Protein AF-A0AAD7G685-F1 (afdb_monomer)

Structure (mmCIF, N/CA/C/O backbone):
data_AF-A0AAD7G685-F1
#
_entry.id   AF-A0AAD7G685-F1
#
loop_
_atom_site.group_PDB
_atom_site.id
_atom_site.type_symbol
_atom_site.label_atom_id
_atom_site.label_alt_id
_atom_site.label_comp_id
_atom_site.label_asym_id
_atom_site.label_entity_id
_atom_site.label_seq_id
_atom_site.pdbx_PDB_ins_code
_atom_site.Cartn_x
_atom_site.Cartn_y
_atom_site.Cartn_z
_atom_site.occupancy
_atom_site.B_iso_or_equiv
_atom_site.auth_seq_id
_atom_site.auth_comp_id
_atom_site.auth_asym_id
_atom_site.auth_atom_id
_atom_site.pdbx_PDB_model_num
ATOM 1 N N . LEU A 1 1 ? 23.125 8.238 -19.558 1.00 51.34 1 LEU A N 1
ATOM 2 C CA . LEU A 1 1 ? 21.653 8.159 -19.646 1.00 51.34 1 LEU A CA 1
ATOM 3 C C . LEU A 1 1 ? 21.211 6.717 -19.906 1.00 51.34 1 LEU A C 1
ATOM 5 O O . LEU A 1 1 ? 20.549 6.184 -19.042 1.00 51.34 1 LEU A O 1
ATOM 9 N N . ARG A 1 2 ? 21.738 6.013 -20.918 1.00 55.72 2 ARG A N 1
ATOM 10 C CA . ARG A 1 2 ? 21.427 4.581 -21.166 1.00 55.72 2 ARG A CA 1
ATOM 11 C C . ARG A 1 2 ? 21.822 3.559 -20.095 1.00 55.72 2 ARG A C 1
ATOM 13 O O . ARG A 1 2 ? 21.223 2.507 -20.015 1.00 55.72 2 ARG A O 1
ATOM 20 N N . LYS A 1 3 ? 22.819 3.856 -19.248 1.00 49.38 3 LYS A N 1
ATOM 21 C CA . LYS A 1 3 ? 23.170 2.997 -18.089 1.00 49.38 3 LYS A CA 1
ATOM 22 C C . LYS A 1 3 ? 22.083 2.948 -17.017 1.00 49.38 3 LYS A C 1
ATOM 24 O O . LYS A 1 3 ? 22.293 2.370 -15.961 1.00 49.38 3 LYS A O 1
ATOM 29 N N . TYR A 1 4 ? 21.041 3.724 -17.242 1.00 56.59 4 TYR A N 1
ATOM 30 C CA . TYR A 1 4 ? 19.951 3.855 -16.345 1.00 56.59 4 TYR A CA 1
ATOM 31 C C . TYR A 1 4 ? 18.758 3.138 -16.990 1.00 56.59 4 TYR A C 1
ATOM 33 O O . TYR A 1 4 ? 18.385 2.124 -16.444 1.00 56.59 4 TYR A O 1
ATOM 41 N N . GLU A 1 5 ? 18.185 3.597 -18.097 1.00 63.47 5 GLU A N 1
ATOM 42 C CA . GLU A 1 5 ? 17.015 2.983 -18.774 1.00 63.47 5 GLU A CA 1
ATOM 43 C C . GLU A 1 5 ? 16.664 1.521 -18.402 1.00 63.47 5 GLU A C 1
ATOM 45 O O . GLU A 1 5 ? 17.493 0.627 -18.575 1.00 63.47 5 GLU A O 1
ATOM 50 N N . LEU A 1 6 ? 15.426 1.311 -17.924 1.00 69.94 6 LEU A N 1
ATOM 51 C CA . LEU A 1 6 ? 14.875 -0.032 -17.718 1.00 69.94 6 LEU A CA 1
ATOM 52 C C . LEU A 1 6 ? 15.028 -0.843 -19.007 1.00 69.94 6 LEU A C 1
ATOM 54 O O . LEU A 1 6 ? 14.824 -0.305 -20.106 1.00 69.94 6 LEU A O 1
ATOM 58 N N . ASP A 1 7 ? 15.368 -2.118 -18.875 1.00 74.19 7 ASP A N 1
ATOM 59 C CA . ASP A 1 7 ? 15.394 -3.018 -20.020 1.00 74.19 7 ASP A CA 1
ATOM 60 C C . ASP A 1 7 ? 13.973 -3.431 -20.453 1.00 74.19 7 ASP A C 1
ATOM 62 O O . ASP A 1 7 ? 12.968 -3.076 -19.833 1.00 74.19 7 ASP A O 1
ATOM 66 N N . GLU A 1 8 ? 13.864 -4.130 -21.584 1.00 79.38 8 GLU A N 1
ATOM 67 C CA . GLU A 1 8 ? 12.561 -4.528 -22.134 1.00 79.38 8 GLU A CA 1
ATOM 68 C C . GLU A 1 8 ? 11.778 -5.480 -21.219 1.00 79.38 8 GLU A C 1
ATOM 70 O O . GLU A 1 8 ? 10.545 -5.452 -21.226 1.00 79.38 8 GLU A O 1
ATOM 75 N N . GLU A 1 9 ? 12.467 -6.302 -20.424 1.00 78.75 9 GLU A N 1
ATOM 76 C CA . GLU A 1 9 ? 11.843 -7.234 -19.485 1.00 78.75 9 GLU A CA 1
ATOM 77 C C . GLU A 1 9 ? 11.278 -6.473 -18.282 1.00 78.75 9 GLU A C 1
ATOM 79 O O . GLU A 1 9 ? 10.106 -6.635 -17.935 1.00 78.75 9 GLU A O 1
ATOM 84 N N . GLU A 1 10 ? 12.060 -5.554 -17.716 1.00 74.38 10 GLU A N 1
ATOM 85 C CA . GLU A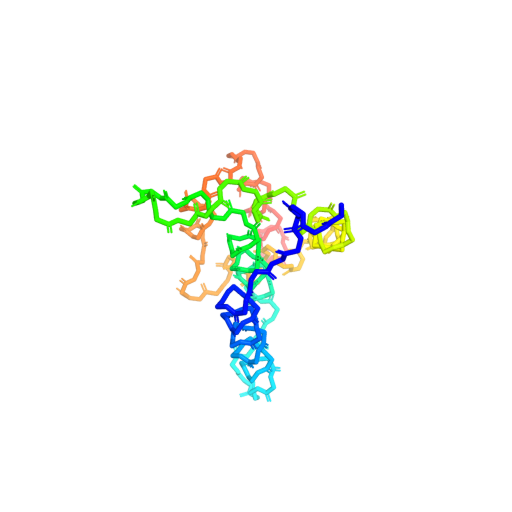 1 10 ? 11.640 -4.660 -16.636 1.00 74.38 10 GLU A CA 1
ATOM 86 C C . GLU A 1 10 ? 10.471 -3.761 -17.068 1.00 74.38 10 GLU A C 1
ATOM 88 O O . GLU A 1 10 ? 9.492 -3.588 -16.335 1.00 74.38 10 GLU A O 1
ATOM 93 N N . TRP A 1 11 ? 10.519 -3.234 -18.295 1.00 79.25 11 TRP A N 1
ATOM 94 C CA . TRP A 1 11 ? 9.419 -2.476 -18.884 1.00 79.25 11 TRP A CA 1
ATOM 95 C C . TRP A 1 11 ? 8.162 -3.320 -19.096 1.00 79.25 11 TRP A C 1
ATOM 97 O O . TRP A 1 11 ? 7.052 -2.828 -18.871 1.00 79.25 11 TRP A O 1
ATOM 107 N N . ALA A 1 12 ? 8.300 -4.562 -19.564 1.00 81.62 12 ALA A N 1
ATOM 108 C CA . ALA A 1 12 ? 7.170 -5.468 -19.744 1.00 81.62 12 ALA A CA 1
ATOM 109 C C . ALA A 1 12 ? 6.507 -5.780 -18.401 1.00 81.62 12 ALA A C 1
ATOM 111 O O . ALA A 1 12 ? 5.294 -5.610 -18.272 1.00 81.62 12 ALA A O 1
ATOM 112 N N . ALA A 1 13 ? 7.308 -6.104 -17.389 1.00 80.44 13 ALA A N 1
ATOM 113 C CA . ALA A 1 13 ? 6.821 -6.368 -16.049 1.00 80.44 13 ALA A CA 1
ATOM 114 C C . ALA A 1 13 ? 6.088 -5.140 -15.469 1.00 80.44 13 ALA A C 1
ATOM 116 O O . ALA A 1 13 ? 5.021 -5.285 -14.871 1.00 80.44 13 ALA A O 1
ATOM 117 N N . LEU A 1 14 ? 6.611 -3.920 -15.669 1.00 80.50 14 LEU A N 1
ATOM 118 C CA . LEU A 1 14 ? 5.976 -2.701 -15.151 1.00 80.50 14 LEU A CA 1
ATOM 119 C C . LEU A 1 14 ? 4.635 -2.438 -15.835 1.00 80.50 14 LEU A C 1
ATOM 121 O O . LEU A 1 14 ? 3.657 -2.078 -15.178 1.00 80.50 14 LEU A O 1
ATOM 125 N N . ARG A 1 15 ? 4.567 -2.642 -17.154 1.00 84.06 15 ARG A N 1
ATOM 126 C CA . ARG A 1 15 ? 3.312 -2.541 -17.909 1.00 84.06 15 ARG A CA 1
ATOM 127 C C . ARG A 1 15 ? 2.285 -3.559 -17.428 1.00 84.06 15 ARG A C 1
ATOM 129 O O . ARG A 1 15 ? 1.117 -3.200 -17.290 1.00 84.06 15 ARG A O 1
ATOM 136 N N . ASP A 1 16 ? 2.711 -4.789 -17.165 1.00 86.62 16 ASP A N 1
ATOM 137 C CA . ASP A 1 16 ? 1.837 -5.842 -16.659 1.00 86.62 16 ASP A CA 1
ATOM 138 C C . ASP A 1 16 ? 1.288 -5.489 -15.273 1.00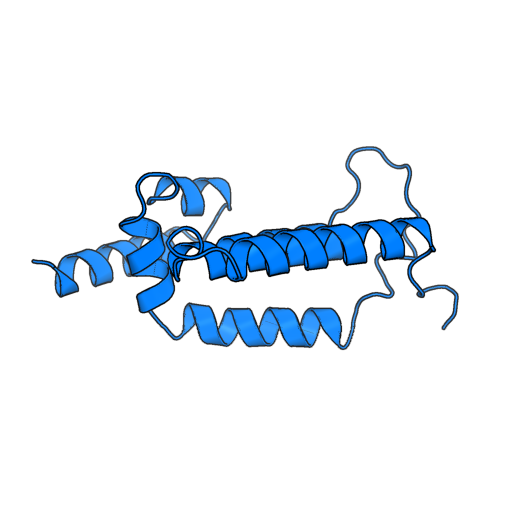 86.62 16 ASP A C 1
ATOM 140 O O . ASP A 1 16 ? 0.072 -5.498 -15.089 1.00 86.62 16 ASP A O 1
ATOM 144 N N . LEU A 1 17 ? 2.143 -5.048 -14.341 1.00 86.44 17 LEU A N 1
ATOM 145 C CA . LEU A 1 17 ? 1.706 -4.593 -13.019 1.00 86.44 17 LEU A CA 1
ATOM 146 C C . LEU A 1 17 ? 0.694 -3.445 -13.116 1.00 86.44 17 LEU A C 1
ATOM 148 O O . LEU A 1 17 ? -0.354 -3.480 -12.470 1.00 86.44 17 LEU A O 1
ATOM 152 N N . LEU A 1 18 ? 0.996 -2.416 -13.912 1.00 88.06 18 LEU A N 1
ATOM 153 C CA . LEU A 1 18 ? 0.114 -1.257 -14.055 1.00 88.06 18 LEU A CA 1
ATOM 154 C C . LEU A 1 18 ? -1.223 -1.638 -14.689 1.00 88.06 18 LEU A C 1
ATOM 156 O O . LEU A 1 18 ? -2.261 -1.130 -14.260 1.00 88.06 18 LEU A O 1
ATOM 160 N N . ARG A 1 19 ? -1.224 -2.542 -15.673 1.00 92.06 19 ARG A N 1
ATOM 161 C CA . ARG A 1 19 ? -2.452 -3.078 -16.265 1.00 92.06 19 ARG A CA 1
ATOM 162 C C . ARG A 1 19 ? -3.277 -3.814 -15.215 1.00 92.06 19 ARG A C 1
ATOM 164 O O . ARG A 1 19 ? -4.462 -3.524 -15.089 1.00 92.06 19 ARG A O 1
ATOM 171 N N . ASP A 1 20 ? -2.666 -4.708 -14.448 1.00 90.44 20 ASP A N 1
ATOM 172 C CA . ASP A 1 20 ? -3.364 -5.522 -13.451 1.00 90.44 20 ASP A CA 1
ATOM 173 C C . ASP A 1 20 ? -3.952 -4.657 -12.327 1.00 90.44 20 ASP A C 1
ATOM 175 O O . ASP A 1 20 ? -5.102 -4.844 -11.922 1.00 90.44 20 ASP A O 1
ATOM 179 N N . LEU A 1 21 ? -3.204 -3.650 -11.863 1.00 90.69 21 LEU A N 1
ATOM 180 C CA . LEU A 1 21 ? -3.715 -2.661 -10.915 1.00 90.69 21 LEU A CA 1
ATOM 181 C C . LEU A 1 21 ? -4.858 -1.842 -11.525 1.00 90.69 21 LEU A C 1
ATOM 183 O O . LEU A 1 21 ? -5.887 -1.674 -10.878 1.00 90.69 21 LEU A O 1
ATOM 187 N N . THR A 1 22 ? -4.721 -1.377 -12.767 1.00 91.56 22 THR A N 1
ATOM 188 C CA . THR A 1 22 ? -5.775 -0.610 -13.454 1.00 91.56 22 THR A CA 1
ATOM 189 C C . THR A 1 22 ? -7.058 -1.422 -13.597 1.00 91.56 22 THR A C 1
ATOM 191 O O . THR A 1 22 ? -8.137 -0.906 -13.309 1.00 91.56 22 THR A O 1
ATOM 194 N N . LEU A 1 23 ? -6.953 -2.694 -13.989 1.00 92.19 23 LEU A N 1
ATOM 195 C CA . LEU A 1 23 ? -8.095 -3.601 -14.081 1.00 92.19 23 LEU A CA 1
ATOM 196 C C . LEU A 1 23 ? -8.759 -3.771 -12.718 1.00 92.19 23 LEU A C 1
ATOM 198 O O . LEU A 1 23 ? -9.957 -3.533 -12.605 1.00 92.19 23 LEU A O 1
ATOM 202 N N . LYS A 1 24 ? -7.974 -4.042 -11.669 1.00 88.94 24 LYS A N 1
ATOM 203 C CA . LYS A 1 24 ? -8.493 -4.137 -10.302 1.00 88.94 24 LYS A CA 1
ATOM 204 C C . LYS A 1 24 ? -9.247 -2.873 -9.882 1.00 88.94 24 LYS A C 1
ATOM 206 O O . LYS A 1 24 ? -10.330 -2.978 -9.323 1.00 88.94 24 LYS A O 1
ATOM 211 N N . PHE A 1 25 ? -8.700 -1.684 -10.150 1.00 89.31 25 PHE A N 1
ATOM 212 C CA . PHE A 1 25 ? -9.358 -0.407 -9.830 1.00 89.31 25 PHE A CA 1
ATOM 213 C C . PHE A 1 25 ? -10.557 -0.069 -10.719 1.00 89.31 25 PHE A C 1
ATOM 215 O O . PHE A 1 25 ? -11.341 0.808 -10.365 1.00 89.31 25 PHE A O 1
ATOM 222 N N . SER A 1 26 ? -10.721 -0.776 -11.835 1.00 89.44 26 SER A N 1
ATOM 223 C CA . SER A 1 26 ? -11.879 -0.655 -12.723 1.00 89.44 26 SER A CA 1
ATOM 224 C C . SER A 1 26 ? -13.005 -1.632 -12.364 1.00 89.44 26 SER A C 1
ATOM 226 O O . SER A 1 26 ? -14.111 -1.500 -12.883 1.00 89.44 26 SER A O 1
ATOM 228 N N . GLU A 1 27 ? -12.748 -2.608 -11.490 1.00 87.50 27 GLU A N 1
ATOM 229 C CA . GLU A 1 27 ? -13.744 -3.577 -11.037 1.00 87.50 27 GLU A CA 1
ATOM 230 C C . GLU A 1 27 ? -14.659 -2.982 -9.959 1.00 87.50 27 GLU A C 1
ATOM 232 O O . GLU A 1 27 ? -14.232 -2.610 -8.857 1.00 87.50 27 GLU A O 1
ATOM 237 N N . GLU A 1 28 ? -15.956 -2.938 -10.263 1.00 77.69 28 GLU A N 1
ATOM 238 C CA . GLU A 1 28 ? -16.980 -2.461 -9.339 1.00 77.69 28 GLU A CA 1
ATOM 239 C C . GLU A 1 28 ? -17.063 -3.350 -8.085 1.00 77.69 28 GLU A C 1
ATOM 241 O O . GLU A 1 28 ? -17.076 -4.579 -8.158 1.00 77.69 28 GLU A O 1
ATOM 246 N N . GLY A 1 29 ? -17.100 -2.724 -6.905 1.00 74.81 29 GLY A N 1
ATOM 247 C CA . GLY A 1 29 ? -17.235 -3.415 -5.616 1.00 74.81 29 GLY A CA 1
ATOM 248 C C . GLY A 1 29 ? -15.966 -4.100 -5.089 1.00 74.81 29 GLY A C 1
ATOM 249 O O . GLY A 1 29 ? -15.958 -4.535 -3.938 1.00 74.81 29 GLY A O 1
ATOM 250 N N . ILE A 1 30 ? -14.887 -4.162 -5.878 1.00 72.69 30 ILE A N 1
ATOM 251 C CA . ILE A 1 30 ? -13.621 -4.804 -5.489 1.00 72.69 30 ILE A CA 1
ATOM 252 C C . ILE A 1 30 ? -12.599 -3.758 -5.043 1.00 72.69 30 ILE A C 1
ATOM 254 O O . ILE A 1 30 ? -12.021 -3.861 -3.956 1.00 72.69 30 ILE A O 1
ATOM 258 N N . ALA A 1 31 ? -12.395 -2.710 -5.838 1.00 78.62 31 ALA A N 1
ATOM 259 C CA . ALA A 1 31 ? -11.445 -1.659 -5.509 1.00 78.62 31 ALA A CA 1
ATOM 260 C C . ALA A 1 31 ? -12.034 -0.595 -4.583 1.00 78.62 31 ALA A C 1
ATOM 262 O O . ALA A 1 31 ? -12.556 0.437 -4.994 1.00 78.62 31 ALA A O 1
ATOM 263 N N . THR A 1 32 ? -11.897 -0.844 -3.287 1.00 85.19 32 THR A N 1
ATOM 264 C CA . THR A 1 32 ? -12.147 0.163 -2.250 1.00 85.19 32 THR A CA 1
ATOM 265 C C . THR A 1 32 ? -10.904 1.011 -1.967 1.00 85.19 32 THR A C 1
ATOM 267 O O . THR A 1 32 ? -9.778 0.618 -2.277 1.00 85.19 32 THR A O 1
ATOM 270 N N . ILE A 1 33 ? -11.096 2.149 -1.291 1.00 88.75 33 ILE A N 1
ATOM 271 C CA . ILE A 1 33 ? -10.015 3.035 -0.820 1.00 88.75 33 ILE A CA 1
ATOM 272 C C . ILE A 1 33 ? -8.941 2.295 0.011 1.00 88.75 33 ILE A C 1
ATOM 274 O O . ILE A 1 33 ? -7.773 2.673 -0.014 1.00 88.75 33 ILE A O 1
ATOM 278 N N . ALA A 1 34 ? -9.296 1.175 0.656 1.00 90.38 34 ALA A N 1
ATOM 279 C CA . ALA A 1 34 ? -8.365 0.319 1.395 1.00 90.38 34 ALA A CA 1
ATOM 280 C C .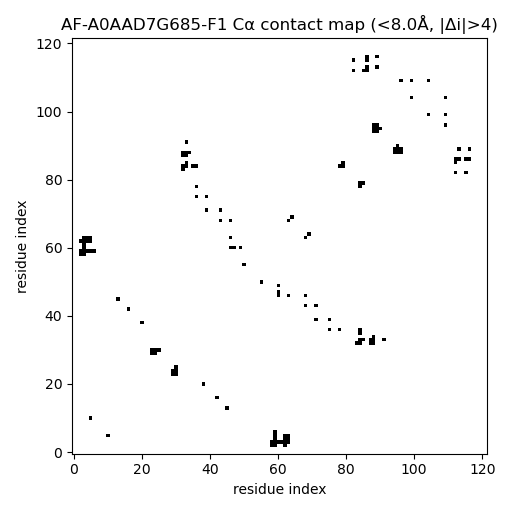 ALA A 1 34 ? -7.277 -0.329 0.514 1.00 90.38 34 ALA A C 1
ATOM 282 O O . ALA A 1 34 ? -6.267 -0.798 1.030 1.00 90.38 34 ALA A O 1
ATOM 283 N N . HIS A 1 35 ? -7.472 -0.382 -0.805 1.00 91.31 35 HIS A N 1
ATOM 284 C CA . HIS A 1 35 ? -6.535 -1.001 -1.741 1.00 91.31 35 HIS A CA 1
ATOM 285 C C . HIS A 1 35 ? -5.498 -0.038 -2.315 1.00 91.31 35 HIS A C 1
ATOM 287 O O . HIS A 1 35 ? -4.559 -0.504 -2.956 1.00 91.31 35 HIS A O 1
ATOM 293 N N . VAL A 1 36 ? -5.648 1.271 -2.096 1.00 90.62 36 VAL A N 1
ATOM 294 C CA . VAL A 1 36 ? -4.769 2.290 -2.689 1.00 90.62 36 VAL A CA 1
ATOM 295 C C . VAL A 1 36 ? -3.345 2.173 -2.153 1.00 90.62 36 VAL A C 1
ATOM 297 O O . VAL A 1 36 ? -2.426 2.002 -2.947 1.00 90.62 36 VAL A O 1
ATOM 300 N N . VAL A 1 37 ? -3.160 2.160 -0.829 1.00 90.69 37 VAL A N 1
ATOM 301 C CA . VAL A 1 37 ? -1.826 2.017 -0.217 1.00 90.69 37 VAL A CA 1
ATOM 302 C C . VAL A 1 37 ? -1.183 0.669 -0.581 1.00 90.69 37 VAL A C 1
ATOM 304 O O . VAL A 1 37 ? -0.069 0.688 -1.091 1.00 90.69 37 VAL A O 1
ATOM 307 N N . PRO A 1 38 ? -1.875 -0.490 -0.500 1.00 91.38 38 PRO A N 1
ATOM 308 C CA . PRO A 1 38 ? -1.298 -1.745 -0.986 1.00 91.38 38 PRO A CA 1
ATOM 309 C C . PRO A 1 38 ? -0.934 -1.774 -2.474 1.00 91.38 38 PRO A C 1
ATOM 311 O O . PRO A 1 38 ? -0.034 -2.507 -2.875 1.00 91.38 38 PRO A O 1
ATOM 314 N N . ALA A 1 39 ? -1.647 -1.032 -3.322 1.00 91.00 39 ALA A N 1
ATOM 315 C CA . ALA A 1 39 ? -1.289 -0.907 -4.730 1.00 91.00 39 ALA A CA 1
ATOM 316 C C . ALA A 1 39 ? -0.038 -0.042 -4.915 1.00 91.00 39 ALA A C 1
ATOM 318 O O . ALA A 1 39 ? 0.825 -0.396 -5.714 1.00 91.00 39 ALA A O 1
ATOM 319 N N . MET A 1 40 ? 0.077 1.049 -4.155 1.00 89.94 40 MET A N 1
ATOM 320 C CA . MET A 1 40 ? 1.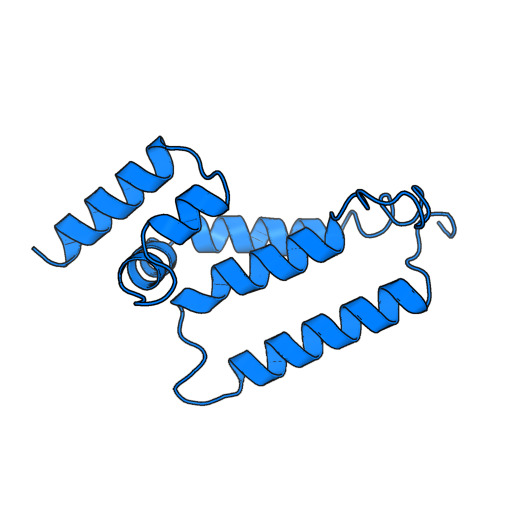279 1.878 -4.123 1.00 89.94 40 MET A CA 1
ATOM 321 C C . MET A 1 40 ? 2.483 1.083 -3.618 1.00 89.94 40 MET A C 1
ATOM 323 O O . MET A 1 40 ? 3.506 1.108 -4.287 1.00 89.94 40 MET A O 1
ATOM 327 N N . ASP A 1 41 ? 2.335 0.286 -2.556 1.00 88.38 41 ASP A N 1
ATOM 328 C CA . ASP A 1 41 ? 3.413 -0.561 -2.024 1.00 88.38 41 ASP A CA 1
ATOM 329 C C . ASP A 1 41 ? 3.928 -1.551 -3.076 1.00 88.38 41 ASP A C 1
ATOM 331 O O . ASP A 1 41 ? 5.131 -1.732 -3.205 1.00 88.38 41 ASP A O 1
ATOM 335 N N . LYS A 1 42 ? 3.046 -2.130 -3.902 1.00 87.19 42 LYS A N 1
ATOM 336 C CA . LYS A 1 42 ? 3.455 -3.006 -5.016 1.00 87.19 42 LYS A CA 1
ATOM 337 C C . LYS A 1 42 ? 4.209 -2.270 -6.119 1.00 87.19 42 LYS A C 1
ATOM 339 O O . LYS A 1 42 ? 5.140 -2.824 -6.696 1.00 87.19 42 LYS A O 1
ATOM 344 N N . ILE A 1 43 ? 3.781 -1.051 -6.453 1.00 85.12 43 ILE A N 1
ATOM 345 C CA . ILE A 1 43 ? 4.492 -0.221 -7.433 1.00 85.12 43 ILE A CA 1
ATOM 346 C C . ILE A 1 43 ? 5.855 0.171 -6.855 1.00 85.12 43 ILE A C 1
ATOM 348 O O . ILE A 1 43 ? 6.850 0.097 -7.566 1.00 85.12 43 ILE A O 1
ATOM 352 N N . ASP A 1 44 ? 5.920 0.545 -5.577 1.00 81.81 44 ASP A N 1
ATOM 353 C CA . ASP A 1 44 ? 7.168 0.922 -4.918 1.00 81.81 44 ASP A CA 1
ATOM 354 C C . ASP A 1 44 ? 8.133 -0.257 -4.807 1.00 81.81 44 ASP A C 1
ATOM 356 O O . ASP A 1 44 ? 9.298 -0.123 -5.173 1.00 81.81 44 ASP A O 1
ATOM 360 N N . GLU A 1 45 ? 7.630 -1.427 -4.402 1.00 79.31 45 GLU A N 1
ATOM 361 C CA . GLU A 1 45 ? 8.369 -2.685 -4.388 1.00 79.31 45 GLU A CA 1
ATOM 362 C C . GLU A 1 45 ? 8.923 -2.960 -5.780 1.00 79.31 45 GLU A C 1
ATOM 364 O O . GLU A 1 45 ? 10.126 -3.122 -5.923 1.00 79.31 45 GLU A O 1
ATOM 369 N N . MET A 1 46 ? 8.115 -2.912 -6.836 1.00 76.81 46 MET A N 1
ATOM 370 C CA . MET A 1 46 ? 8.614 -3.140 -8.191 1.00 76.81 46 MET A CA 1
ATOM 371 C C . MET A 1 46 ? 9.707 -2.147 -8.615 1.00 76.81 46 MET A C 1
ATOM 373 O O . MET A 1 46 ? 10.673 -2.528 -9.273 1.00 76.81 46 MET A O 1
ATOM 377 N N . LEU A 1 47 ? 9.569 -0.878 -8.227 1.00 72.44 47 LEU A N 1
ATOM 378 C CA . LEU A 1 47 ? 10.558 0.160 -8.513 1.00 72.44 47 LEU A CA 1
ATOM 379 C C . LEU A 1 47 ? 11.827 0.035 -7.648 1.00 72.44 47 LEU A C 1
ATOM 381 O O . LEU A 1 47 ? 12.845 0.638 -7.996 1.00 72.44 47 LEU A O 1
ATOM 385 N N . TYR A 1 48 ? 11.777 -0.705 -6.534 1.00 68.44 48 TYR A N 1
ATOM 386 C CA . TYR A 1 48 ? 12.835 -0.772 -5.521 1.00 68.44 48 TYR A CA 1
ATOM 387 C C . TYR A 1 48 ? 13.344 -2.189 -5.207 1.00 68.44 48 TYR A C 1
ATOM 389 O O . TYR A 1 48 ? 14.272 -2.317 -4.414 1.00 68.44 48 TYR A O 1
ATOM 397 N N . THR A 1 49 ? 12.790 -3.254 -5.801 1.00 57.69 49 THR A N 1
ATOM 398 C CA . THR A 1 49 ? 13.119 -4.644 -5.440 1.00 57.69 49 THR A CA 1
ATOM 399 C C . THR A 1 49 ? 14.582 -4.920 -5.753 1.00 57.69 49 THR A C 1
ATOM 401 O O . THR A 1 49 ? 14.922 -5.306 -6.867 1.00 57.69 49 THR A O 1
ATOM 404 N N . GLU A 1 50 ? 15.457 -4.774 -4.755 1.00 48.75 50 GLU A N 1
ATOM 405 C CA . GLU A 1 50 ? 16.742 -5.456 -4.716 1.00 48.75 50 GLU A CA 1
ATOM 406 C C . GLU A 1 50 ? 16.463 -6.947 -4.832 1.00 48.75 50 GLU A C 1
ATOM 408 O O . GLU A 1 50 ? 15.836 -7.573 -3.972 1.00 48.75 50 GLU A O 1
ATOM 413 N N . ASN A 1 51 ? 16.891 -7.522 -5.945 1.00 46.75 51 ASN A N 1
ATOM 414 C CA . ASN A 1 51 ? 16.665 -8.923 -6.189 1.00 46.75 51 ASN A CA 1
ATOM 415 C C . ASN A 1 51 ? 17.495 -9.719 -5.168 1.00 46.75 51 ASN A C 1
ATOM 417 O O . ASN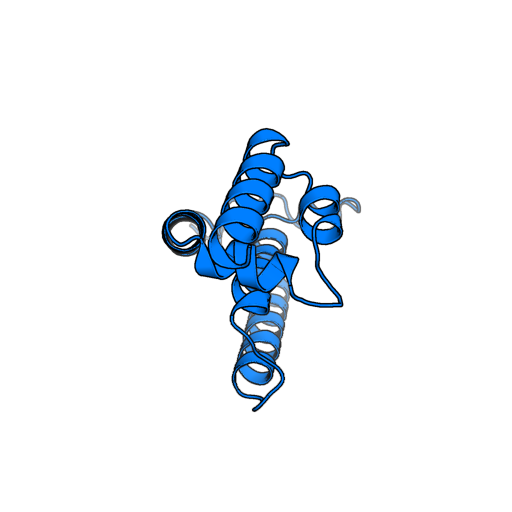 A 1 51 ? 18.718 -9.814 -5.296 1.00 46.75 51 ASN A O 1
ATOM 421 N N . LYS A 1 52 ? 16.834 -10.340 -4.179 1.00 44.31 52 LYS A N 1
ATOM 422 C CA . LYS A 1 52 ? 17.450 -11.291 -3.228 1.00 44.31 52 LYS A CA 1
ATOM 423 C C . LYS A 1 52 ? 18.165 -12.465 -3.929 1.00 44.31 52 LYS A C 1
ATOM 425 O O . LYS A 1 52 ? 18.879 -13.209 -3.266 1.00 44.31 52 LYS A O 1
ATOM 430 N N . ASN A 1 53 ? 18.016 -12.598 -5.254 1.00 41.97 53 ASN A N 1
ATOM 431 C CA . ASN A 1 53 ? 18.565 -13.675 -6.078 1.00 41.97 53 ASN A CA 1
ATOM 432 C C . ASN A 1 53 ? 19.556 -13.226 -7.180 1.00 41.97 53 ASN A C 1
ATOM 434 O O . ASN A 1 53 ? 19.923 -14.036 -8.026 1.00 41.97 53 ASN A O 1
ATOM 438 N N . GLY A 1 54 ? 20.035 -11.975 -7.176 1.00 44.75 54 GLY A N 1
ATOM 439 C CA . GLY A 1 54 ? 21.275 -11.594 -7.877 1.00 44.75 54 GLY A CA 1
ATOM 440 C C . GLY A 1 54 ? 21.293 -11.636 -9.416 1.00 44.75 54 GLY A C 1
ATOM 441 O O . GLY A 1 54 ? 22.383 -11.621 -9.984 1.00 44.75 54 GLY A O 1
ATOM 442 N N . SER A 1 55 ? 20.147 -11.680 -10.105 1.00 45.88 55 SER A N 1
ATOM 443 C CA . SER A 1 55 ? 20.111 -11.845 -11.573 1.00 45.88 55 SER A CA 1
ATOM 444 C C . SER A 1 55 ? 19.675 -10.620 -12.386 1.00 45.88 55 SER A C 1
ATOM 446 O O . SER A 1 55 ? 19.552 -10.746 -13.599 1.00 45.88 55 SER A O 1
ATOM 448 N N . LEU A 1 56 ? 19.457 -9.449 -11.776 1.00 48.59 56 LEU A N 1
ATOM 449 C CA . LEU A 1 56 ? 19.151 -8.213 -12.515 1.00 48.59 56 LEU A CA 1
ATOM 450 C C . LEU A 1 56 ? 20.181 -7.116 -12.237 1.00 48.59 56 LEU A C 1
ATOM 452 O O . LEU A 1 56 ? 20.797 -7.058 -11.172 1.00 48.59 56 LEU A O 1
ATOM 456 N N . ASN A 1 57 ? 20.427 -6.298 -13.259 1.00 46.31 57 ASN A N 1
ATOM 457 C CA . ASN A 1 57 ? 21.545 -5.370 -13.346 1.00 46.31 57 ASN A CA 1
ATOM 458 C C . ASN A 1 57 ? 21.408 -4.234 -12.304 1.00 46.31 57 ASN A C 1
ATOM 460 O O . ASN A 1 57 ? 20.486 -3.428 -12.420 1.00 46.31 57 ASN A O 1
ATOM 464 N N . PRO A 1 58 ? 22.370 -4.056 -11.371 1.00 48.66 58 PRO A N 1
ATOM 465 C CA . PRO A 1 58 ? 22.437 -2.946 -10.397 1.00 48.66 58 PRO A CA 1
ATOM 466 C C . PRO A 1 58 ? 22.317 -1.527 -10.996 1.00 48.66 58 PRO A C 1
ATOM 468 O O . PRO A 1 58 ? 22.285 -0.522 -10.283 1.00 48.66 58 PRO A O 1
ATOM 471 N N . ALA A 1 59 ? 22.354 -1.406 -12.323 1.00 42.69 59 ALA A N 1
ATOM 472 C CA . ALA A 1 59 ? 22.235 -0.167 -13.070 1.00 42.69 59 ALA A CA 1
ATOM 473 C C . ALA A 1 59 ? 20.774 0.244 -13.371 1.00 42.69 59 ALA A C 1
ATOM 475 O O . ALA A 1 59 ? 20.493 1.443 -13.303 1.00 42.69 59 ALA A O 1
ATOM 476 N N . ALA A 1 60 ? 19.848 -0.704 -13.563 1.00 46.53 60 ALA A N 1
ATOM 477 C CA . ALA A 1 60 ? 18.410 -0.431 -13.705 1.00 46.53 60 ALA A CA 1
ATOM 478 C C . ALA A 1 60 ? 17.799 0.149 -12.414 1.00 46.53 60 ALA A C 1
ATOM 480 O O . ALA A 1 60 ? 17.012 1.099 -12.435 1.00 46.53 60 ALA A O 1
ATOM 481 N N . HIS A 1 61 ? 18.335 -0.282 -11.267 1.00 49.03 61 HIS A N 1
ATOM 482 C CA . HIS A 1 61 ? 18.098 0.295 -9.937 1.00 49.03 61 HIS A CA 1
ATOM 483 C C . HIS A 1 61 ? 18.434 1.789 -9.812 1.00 49.03 61 HIS A C 1
ATOM 485 O O . HIS A 1 61 ? 18.033 2.445 -8.854 1.00 49.03 61 HIS A O 1
ATOM 491 N N . ARG A 1 62 ? 19.199 2.363 -10.746 1.00 49.12 62 ARG A N 1
ATOM 492 C CA . ARG A 1 62 ? 19.619 3.772 -10.685 1.00 49.12 62 ARG A CA 1
ATOM 493 C C . ARG A 1 62 ? 18.940 4.650 -11.733 1.00 49.12 62 ARG A C 1
ATOM 495 O O . ARG A 1 62 ? 19.341 5.800 -11.900 1.00 49.12 62 ARG A O 1
ATOM 502 N N . ALA A 1 63 ? 17.903 4.139 -12.396 1.00 45.88 63 ALA A N 1
ATOM 503 C CA . ALA A 1 63 ? 17.300 4.760 -13.573 1.00 45.88 63 ALA A CA 1
ATOM 504 C C . ALA A 1 63 ? 15.826 5.094 -13.632 1.00 45.88 63 ALA A C 1
ATOM 506 O O . ALA A 1 63 ? 15.444 6.089 -14.245 1.00 45.88 63 ALA A O 1
ATOM 507 N N . ALA A 1 64 ? 15.026 4.301 -12.935 1.00 49.25 64 ALA A N 1
ATOM 508 C CA . ALA A 1 64 ? 13.718 4.733 -12.513 1.00 49.25 64 ALA A CA 1
ATOM 509 C C . ALA A 1 64 ? 13.725 6.037 -11.661 1.00 49.25 64 ALA A C 1
ATOM 511 O O . ALA A 1 64 ? 12.684 6.705 -11.630 1.00 49.25 64 ALA A O 1
ATOM 512 N N . PRO A 1 65 ? 14.813 6.484 -10.973 1.00 59.78 65 PRO A N 1
ATOM 513 C CA . PRO A 1 65 ? 14.771 7.642 -10.120 1.00 59.78 65 PRO A CA 1
ATOM 514 C C . PRO A 1 65 ? 15.017 8.880 -10.972 1.00 59.78 65 PRO A C 1
ATOM 516 O O . PRO A 1 65 ? 16.139 9.231 -11.320 1.00 59.78 65 PRO A O 1
ATOM 519 N N . LEU A 1 66 ? 13.930 9.576 -11.256 1.00 54.44 66 LEU A N 1
ATOM 520 C CA . LEU A 1 66 ? 13.691 10.839 -10.568 1.00 54.44 66 LEU A CA 1
ATOM 521 C C . LEU A 1 66 ? 12.194 11.126 -10.579 1.00 54.44 66 LEU A C 1
ATOM 523 O O . LEU A 1 66 ? 11.672 11.514 -9.547 1.00 54.44 66 LEU A O 1
ATOM 527 N N . ASP A 1 67 ? 11.487 10.858 -11.673 1.00 66.06 67 ASP A N 1
ATOM 528 C CA . ASP A 1 67 ? 10.094 11.299 -11.783 1.00 66.06 67 ASP A CA 1
ATOM 529 C C . ASP A 1 67 ? 9.099 10.265 -11.249 1.00 66.06 67 ASP A C 1
ATOM 531 O O . ASP A 1 67 ? 8.235 10.634 -10.461 1.00 66.06 67 ASP A O 1
ATOM 535 N N . GLY A 1 68 ? 9.274 8.968 -11.533 1.00 73.62 68 GLY A N 1
ATOM 536 C CA . GLY A 1 68 ? 8.398 7.913 -10.997 1.00 73.62 68 GLY A CA 1
ATOM 537 C C . GLY A 1 68 ? 8.406 7.850 -9.464 1.00 73.62 68 GLY A C 1
ATOM 538 O O . GLY A 1 68 ? 7.353 7.909 -8.832 1.00 73.62 68 GLY A O 1
ATOM 539 N N . LYS A 1 69 ? 9.598 7.844 -8.848 1.00 74.00 69 LYS A N 1
ATOM 540 C CA . LYS A 1 69 ? 9.732 7.852 -7.379 1.00 74.00 69 LYS A CA 1
ATOM 541 C C . LYS A 1 69 ? 9.253 9.166 -6.749 1.00 74.00 69 LYS A C 1
ATOM 543 O O . LYS A 1 69 ? 8.649 9.153 -5.683 1.00 74.00 69 LYS A O 1
ATOM 548 N N . LYS A 1 70 ? 9.466 10.318 -7.398 1.00 78.62 70 LYS A N 1
ATOM 549 C CA . LYS A 1 70 ? 8.874 11.585 -6.924 1.00 78.62 70 LYS A CA 1
ATOM 550 C C . LYS A 1 70 ? 7.353 11.529 -6.958 1.00 78.62 70 LYS A C 1
ATOM 552 O O . LYS A 1 70 ? 6.718 12.011 -6.027 1.00 78.62 70 LYS A O 1
ATOM 557 N N . ILE A 1 71 ? 6.780 10.954 -8.015 1.00 82.50 71 ILE A N 1
ATOM 558 C CA . ILE A 1 71 ? 5.334 10.799 -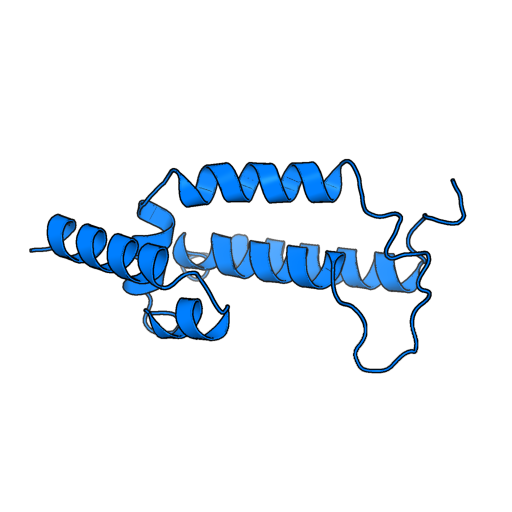8.155 1.00 82.50 71 ILE A CA 1
ATOM 559 C C . ILE A 1 71 ? 4.803 9.885 -7.050 1.00 82.50 71 ILE A C 1
ATOM 561 O O . ILE A 1 71 ? 3.891 10.297 -6.338 1.00 82.50 71 ILE A O 1
ATOM 565 N N . ILE A 1 72 ? 5.387 8.702 -6.842 1.00 84.50 72 ILE A N 1
ATOM 566 C CA . ILE A 1 72 ? 4.883 7.774 -5.821 1.00 84.50 72 ILE A CA 1
ATOM 567 C C . ILE A 1 72 ? 5.048 8.336 -4.405 1.00 84.50 72 ILE A C 1
ATOM 569 O O . ILE A 1 72 ? 4.090 8.325 -3.640 1.00 84.50 72 ILE A O 1
ATOM 573 N N . ASN A 1 73 ? 6.188 8.962 -4.089 1.00 84.00 73 ASN A N 1
ATOM 574 C CA . ASN A 1 73 ? 6.400 9.625 -2.799 1.00 84.00 73 ASN A CA 1
ATOM 575 C C . ASN A 1 73 ? 5.406 10.774 -2.577 1.00 84.00 73 ASN A C 1
ATOM 577 O O . ASN A 1 73 ? 4.928 10.969 -1.463 1.00 84.00 73 ASN A O 1
ATOM 581 N N . LYS A 1 74 ? 5.069 11.532 -3.629 1.00 87.75 74 LYS A N 1
ATOM 582 C CA . LYS A 1 74 ? 4.036 12.574 -3.558 1.00 87.75 74 LYS A CA 1
ATOM 583 C C . LYS A 1 74 ? 2.668 11.976 -3.226 1.00 87.75 74 LYS A C 1
ATOM 585 O O . LYS A 1 74 ? 1.932 12.558 -2.438 1.00 87.75 74 LYS A O 1
ATOM 590 N N . TYR A 1 75 ? 2.327 10.825 -3.801 1.00 86.44 75 TYR A N 1
ATOM 591 C CA . TYR A 1 75 ? 1.082 10.141 -3.462 1.00 86.44 75 TYR A CA 1
ATOM 592 C C . TYR A 1 75 ? 1.100 9.558 -2.047 1.00 86.44 75 TYR A C 1
ATOM 594 O O . TYR A 1 75 ? 0.081 9.671 -1.376 1.00 86.44 75 TYR A O 1
ATOM 602 N N . TYR A 1 76 ? 2.238 9.050 -1.556 1.00 86.56 76 TYR A N 1
ATOM 603 C CA . TYR A 1 76 ? 2.380 8.640 -0.151 1.00 86.56 76 TYR A CA 1
ATOM 604 C C . TYR A 1 76 ? 2.123 9.805 0.805 1.00 86.56 76 TYR A C 1
ATOM 606 O O . TYR A 1 76 ? 1.330 9.684 1.731 1.00 86.56 76 TYR A O 1
ATOM 614 N N . GLN A 1 77 ? 2.682 10.985 0.522 1.00 86.50 77 GLN A N 1
ATOM 615 C CA . GLN A 1 77 ? 2.404 12.185 1.320 1.00 86.50 77 GLN A CA 1
ATOM 616 C C . GLN A 1 77 ? 0.908 12.526 1.362 1.00 86.50 77 GLN A C 1
ATOM 618 O O . GLN A 1 77 ? 0.397 12.942 2.402 1.00 86.50 77 GLN A O 1
ATOM 623 N N . PHE A 1 78 ? 0.191 12.342 0.251 1.00 84.88 78 PHE A N 1
ATOM 624 C CA . PHE A 1 78 ? -1.253 12.557 0.226 1.00 84.88 78 PHE A CA 1
ATOM 625 C C . PHE A 1 78 ? -2.026 11.471 0.977 1.00 84.88 78 PHE A C 1
ATOM 627 O O . PHE A 1 78 ? -2.954 11.817 1.709 1.00 84.88 78 PHE A O 1
ATOM 634 N N . SER A 1 79 ? -1.662 10.192 0.844 1.00 81.88 79 SER A N 1
ATOM 635 C CA . SER A 1 79 ? -2.334 9.113 1.576 1.00 81.88 79 SER A CA 1
ATOM 636 C C . SER A 1 79 ? -2.112 9.215 3.081 1.00 81.88 79 SER A C 1
ATOM 638 O O . SER A 1 79 ? -3.068 9.064 3.835 1.00 81.88 79 SER A O 1
ATOM 640 N N . ASP A 1 80 ? -0.903 9.570 3.515 1.00 79.25 80 ASP A N 1
ATOM 641 C CA . ASP A 1 80 ? -0.560 9.712 4.933 1.00 79.25 80 ASP A CA 1
ATO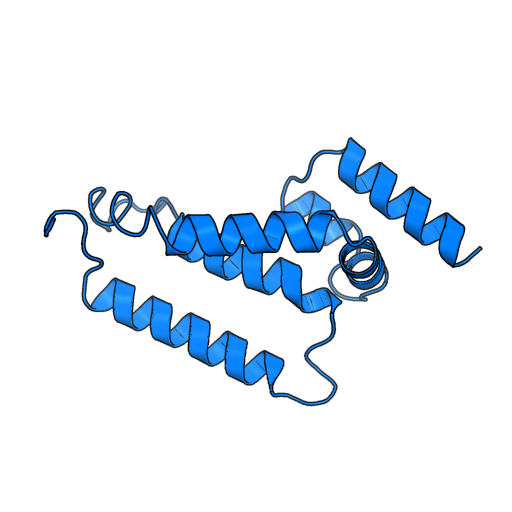M 642 C C . ASP A 1 80 ? -1.277 10.903 5.575 1.00 79.25 80 ASP A C 1
ATOM 644 O O . ASP A 1 80 ? -1.694 10.841 6.731 1.00 79.25 80 ASP A O 1
ATOM 648 N N . SER A 1 81 ? -1.480 11.981 4.807 1.00 74.88 81 SER A N 1
ATOM 649 C CA . SER A 1 81 ? -2.230 13.159 5.260 1.00 74.88 81 SER A CA 1
ATOM 650 C C . SER A 1 81 ? -3.731 12.905 5.444 1.00 74.88 81 SER A C 1
ATOM 652 O O . SER A 1 81 ? -4.415 13.693 6.099 1.00 74.88 81 SER A O 1
ATOM 654 N N . ALA A 1 82 ? -4.258 11.815 4.880 1.00 82.56 82 ALA A N 1
ATOM 655 C CA . ALA A 1 82 ? -5.677 11.500 4.878 1.00 82.56 82 ALA A CA 1
ATOM 656 C C . ALA A 1 82 ? -5.953 10.208 5.658 1.00 82.56 82 ALA A C 1
ATOM 658 O O . ALA A 1 82 ? -5.863 9.099 5.132 1.00 82.56 82 ALA A O 1
ATOM 659 N N . TYR A 1 83 ? -6.418 10.351 6.903 1.00 83.56 83 TYR A N 1
ATOM 660 C CA . TYR A 1 83 ? -6.736 9.217 7.780 1.00 83.56 83 TYR A CA 1
ATOM 661 C C . TYR A 1 83 ? -7.742 8.215 7.191 1.00 83.56 83 TYR A C 1
ATOM 663 O O . TYR A 1 83 ? -7.750 7.053 7.595 1.00 83.56 83 TYR A O 1
ATOM 671 N N . ALA A 1 84 ? -8.542 8.626 6.202 1.00 88.31 84 ALA A N 1
ATOM 672 C CA . ALA A 1 84 ? -9.484 7.766 5.491 1.00 88.31 84 ALA A CA 1
ATOM 673 C C . ALA A 1 84 ? -8.833 6.499 4.902 1.00 88.31 84 ALA A C 1
ATOM 675 O O . ALA A 1 84 ? -9.439 5.428 4.965 1.00 88.31 84 ALA A O 1
ATOM 676 N N . TYR A 1 85 ? -7.600 6.584 4.384 1.00 89.56 85 TYR A N 1
ATOM 677 C CA . TYR A 1 85 ? -6.893 5.414 3.848 1.00 89.56 85 TYR A CA 1
ATOM 678 C C . TYR A 1 85 ? -6.566 4.407 4.955 1.00 89.56 85 TYR A C 1
ATOM 680 O O . TYR A 1 85 ? -6.900 3.226 4.841 1.00 89.56 85 TYR A O 1
ATOM 688 N N . HIS A 1 86 ? -5.994 4.878 6.066 1.00 89.56 86 HIS A N 1
ATOM 689 C CA . HIS A 1 86 ? -5.630 4.025 7.199 1.00 89.56 86 HIS A CA 1
ATOM 690 C C . HIS A 1 86 ? -6.852 3.402 7.878 1.00 89.56 86 HIS A C 1
ATOM 692 O O . HIS A 1 86 ? -6.861 2.200 8.145 1.00 89.56 86 HIS A O 1
ATOM 698 N N . ILE A 1 87 ? -7.908 4.188 8.097 1.00 90.69 87 ILE A N 1
ATOM 699 C CA . ILE A 1 87 ? -9.180 3.716 8.658 1.00 90.69 87 ILE A CA 1
ATOM 700 C C . ILE A 1 87 ? -9.758 2.601 7.783 1.00 90.69 87 ILE A C 1
ATOM 702 O O . ILE A 1 87 ? -10.087 1.522 8.278 1.00 90.69 87 ILE A O 1
ATOM 706 N N . ALA A 1 88 ? -9.839 2.820 6.468 1.00 91.88 88 ALA A N 1
ATOM 707 C CA . ALA A 1 88 ? -10.390 1.828 5.557 1.00 91.88 88 ALA A CA 1
ATOM 708 C C . ALA A 1 88 ? -9.573 0.531 5.539 1.00 91.88 88 ALA A C 1
ATOM 710 O O . ALA A 1 88 ? -10.146 -0.557 5.527 1.00 91.88 88 ALA A O 1
ATOM 711 N N . MET A 1 89 ? -8.243 0.625 5.587 1.00 92.56 89 MET A N 1
ATOM 712 C CA . MET A 1 89 ? -7.363 -0.542 5.692 1.00 92.56 89 MET A CA 1
ATOM 713 C C . MET A 1 89 ? -7.554 -1.301 7.011 1.00 92.56 89 MET A C 1
ATOM 715 O O . MET A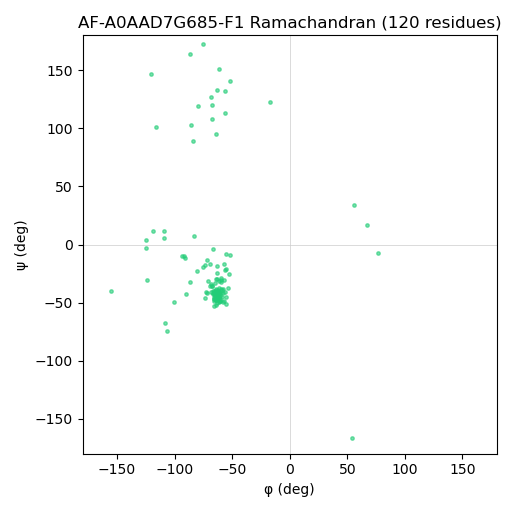 1 89 ? -7.570 -2.534 7.007 1.00 92.56 89 MET A O 1
ATOM 719 N N . ILE A 1 90 ? -7.743 -0.598 8.132 1.00 92.44 90 ILE A N 1
ATOM 720 C CA . ILE A 1 90 ? -8.004 -1.215 9.441 1.00 92.44 90 ILE A CA 1
ATOM 721 C C . ILE A 1 90 ? -9.348 -1.954 9.446 1.00 92.44 90 ILE A C 1
ATOM 723 O O . ILE A 1 90 ? -9.427 -3.073 9.960 1.00 92.44 90 ILE A O 1
ATOM 727 N N . LEU A 1 91 ? -10.385 -1.361 8.851 1.00 91.19 91 LEU A N 1
ATOM 728 C CA . LEU A 1 91 ? -11.722 -1.954 8.755 1.00 91.19 91 LEU A CA 1
ATOM 729 C C . LEU A 1 91 ? -11.809 -3.072 7.702 1.00 91.19 91 LEU A C 1
ATOM 731 O O . LEU A 1 91 ? -12.709 -3.912 7.763 1.00 91.19 91 LEU A O 1
ATOM 735 N N . HIS A 1 92 ? -10.869 -3.132 6.757 1.00 90.62 92 HIS A N 1
ATOM 736 C CA . HIS A 1 92 ? -10.868 -4.140 5.704 1.00 90.62 92 HIS A CA 1
ATOM 737 C C . HIS A 1 92 ? -10.582 -5.551 6.259 1.00 90.62 92 HIS A C 1
ATOM 739 O O . HIS A 1 92 ? -9.543 -5.771 6.889 1.00 90.62 92 HIS A O 1
ATOM 745 N N . PRO A 1 93 ? -11.425 -6.565 5.971 1.00 89.31 93 PRO A N 1
ATOM 746 C CA . PRO A 1 93 ? -11.329 -7.889 6.589 1.00 89.31 93 PRO A CA 1
ATOM 747 C C . PRO A 1 93 ? -10.006 -8.619 6.307 1.00 89.31 93 PRO A C 1
ATOM 749 O O . PRO A 1 93 ? -9.539 -9.373 7.162 1.00 89.31 93 PRO A O 1
ATOM 752 N N . GLY A 1 94 ? -9.403 -8.382 5.137 1.00 88.00 94 GLY A N 1
ATOM 753 C CA . GLY A 1 94 ? -8.156 -9.019 4.701 1.00 88.00 94 GLY A CA 1
ATOM 754 C C . GLY A 1 94 ? -6.864 -8.246 4.995 1.00 88.00 94 GLY A C 1
ATOM 755 O O . GLY A 1 94 ? -5.792 -8.812 4.804 1.00 88.00 94 GLY A O 1
ATOM 756 N N . LEU A 1 95 ? -6.942 -6.983 5.439 1.00 88.06 95 LEU A N 1
ATOM 757 C CA . LEU A 1 95 ? -5.756 -6.165 5.742 1.00 88.06 95 LEU A CA 1
ATOM 758 C C . LEU A 1 95 ? -5.604 -6.033 7.259 1.00 88.06 95 LEU A C 1
ATOM 760 O O . LEU A 1 95 ? -4.790 -6.738 7.863 1.00 88.06 95 LEU A O 1
ATOM 764 N N . LYS A 1 96 ? -6.459 -5.209 7.881 1.00 90.44 96 LYS A N 1
ATOM 765 C CA . LYS A 1 96 ? -6.443 -4.899 9.317 1.00 90.44 96 LYS A CA 1
ATOM 766 C C . LYS A 1 96 ? -5.068 -4.389 9.772 1.00 90.44 96 LYS A C 1
ATOM 768 O O . LYS A 1 96 ? -4.191 -4.086 8.969 1.00 90.44 96 LYS A O 1
ATOM 773 N N . LEU A 1 97 ? -4.852 -4.351 11.087 1.00 90.00 97 LEU A N 1
ATOM 774 C CA . LEU A 1 97 ? -3.556 -4.005 11.687 1.00 90.00 97 LEU A CA 1
ATOM 775 C C . LEU A 1 97 ? -2.406 -4.911 11.206 1.00 90.00 97 LEU A C 1
ATOM 777 O O . LEU A 1 97 ? -1.282 -4.446 11.049 1.00 90.00 97 LEU A O 1
ATOM 781 N N . LYS A 1 98 ? -2.712 -6.173 10.873 1.00 91.62 98 LYS A N 1
ATOM 782 C CA . LYS A 1 98 ? -1.727 -7.150 10.386 1.00 91.62 98 LYS A CA 1
ATOM 783 C C . LYS A 1 98 ? -1.027 -6.715 9.103 1.00 91.62 98 LYS A C 1
ATOM 785 O O . LYS A 1 98 ? 0.091 -7.154 8.860 1.00 91.62 98 LYS A O 1
ATOM 790 N N . TYR A 1 99 ? -1.682 -5.919 8.258 1.00 91.88 99 TYR A N 1
ATOM 791 C CA . TYR A 1 99 ? -1.042 -5.405 7.054 1.00 91.88 99 TYR A CA 1
ATOM 792 C C . TYR A 1 99 ? 0.129 -4.485 7.406 1.00 91.88 99 TYR A C 1
ATOM 794 O O . TYR A 1 99 ? 1.245 -4.724 6.962 1.00 91.88 99 TYR A O 1
ATOM 802 N N . PHE A 1 100 ? -0.116 -3.496 8.263 1.00 89.25 100 PHE A N 1
ATOM 803 C CA . PHE A 1 100 ? 0.887 -2.520 8.681 1.00 89.25 100 PHE A CA 1
ATOM 804 C C . PHE A 1 100 ? 2.058 -3.176 9.420 1.00 89.25 100 PHE A C 1
ATOM 806 O O . PHE A 1 100 ? 3.210 -2.832 9.184 1.00 89.25 100 PHE A O 1
ATOM 813 N N . GLU A 1 101 ? 1.772 -4.178 10.258 1.00 90.19 101 GLU A N 1
ATOM 814 C CA . GLU A 1 101 ? 2.801 -4.982 10.930 1.00 90.19 101 GLU A CA 1
ATOM 815 C C . GLU A 1 101 ? 3.695 -5.728 9.927 1.00 90.19 101 GLU A C 1
ATOM 817 O O . GLU A 1 101 ? 4.907 -5.778 10.104 1.00 90.19 101 GLU A O 1
ATOM 822 N N . ARG A 1 102 ? 3.111 -6.295 8.860 1.00 90.25 102 ARG A N 1
ATOM 823 C CA . ARG A 1 102 ? 3.857 -7.013 7.810 1.00 90.25 102 ARG A CA 1
ATOM 824 C C . ARG A 1 102 ? 4.682 -6.094 6.922 1.00 90.25 102 ARG A C 1
ATOM 826 O O . ARG A 1 102 ? 5.708 -6.533 6.425 1.00 90.25 102 ARG A O 1
ATOM 833 N N . GLN A 1 103 ? 4.212 -4.869 6.709 1.00 87.81 103 GLN A N 1
ATOM 834 C CA . GLN A 1 103 ? 4.946 -3.834 5.981 1.00 87.81 103 GLN A CA 1
ATOM 835 C C . GLN A 1 103 ? 5.950 -3.093 6.877 1.00 87.81 103 GLN A C 1
ATOM 837 O O . GLN A 1 103 ? 6.511 -2.090 6.453 1.00 87.81 103 GLN A O 1
ATOM 842 N N . GLU A 1 104 ? 6.153 -3.557 8.118 1.00 88.75 104 GLU A N 1
ATOM 843 C CA . GLU A 1 104 ? 7.119 -3.000 9.072 1.00 88.75 104 GLU A CA 1
ATOM 844 C C . GLU A 1 104 ? 6.927 -1.496 9.335 1.00 88.75 104 GLU A C 1
ATOM 846 O O . GLU A 1 104 ? 7.881 -0.758 9.575 1.00 88.75 104 GLU A O 1
ATOM 851 N N . TRP A 1 105 ? 5.674 -1.033 9.320 1.00 87.62 105 TRP A N 1
ATOM 852 C CA . TRP A 1 105 ? 5.362 0.363 9.616 1.00 87.62 105 TRP A CA 1
ATOM 853 C C . TRP A 1 105 ? 5.782 0.743 11.037 1.00 87.62 105 TRP A C 1
ATOM 855 O O . TRP A 1 105 ? 5.749 -0.074 11.969 1.00 87.62 105 TRP A O 1
ATOM 865 N N . GLU A 1 106 ? 6.115 2.022 11.221 1.00 87.69 106 GLU A N 1
ATOM 866 C CA . GLU A 1 106 ? 6.460 2.553 12.534 1.00 87.69 106 GLU A CA 1
ATOM 867 C C . GLU A 1 106 ? 5.329 2.305 13.538 1.00 87.69 106 GLU A C 1
ATOM 869 O O . GLU A 1 106 ? 4.154 2.593 13.293 1.00 87.69 106 GLU A O 1
ATOM 874 N N . GLN A 1 107 ? 5.692 1.793 14.715 1.00 88.50 107 GLN A N 1
ATOM 875 C CA . GLN A 1 107 ? 4.715 1.426 15.743 1.00 88.50 107 GLN A CA 1
ATOM 876 C C . GLN A 1 107 ? 3.859 2.616 16.190 1.00 88.50 107 GLN A C 1
ATOM 878 O O . GLN A 1 107 ? 2.685 2.440 16.516 1.00 88.50 107 GLN A O 1
ATOM 883 N N . GLU A 1 108 ? 4.415 3.827 16.177 1.00 88.44 108 GLU A N 1
ATOM 884 C CA . GLU A 1 108 ? 3.662 5.043 16.489 1.00 88.44 108 GLU A CA 1
ATOM 885 C C . GLU A 1 108 ? 2.599 5.353 15.426 1.00 88.44 108 GLU A C 1
ATOM 887 O O . GLU A 1 108 ? 1.485 5.735 15.782 1.00 88.44 108 GLU A O 1
ATOM 892 N N . TRP A 1 109 ? 2.865 5.089 14.143 1.00 86.69 109 TRP A N 1
ATOM 893 C CA . TRP A 1 109 ? 1.878 5.280 13.072 1.00 86.69 109 TRP A CA 1
ATOM 894 C C . TRP A 1 109 ? 0.731 4.277 13.186 1.00 86.69 109 TRP A C 1
ATOM 896 O O . TRP A 1 109 ? -0.436 4.646 13.051 1.00 86.69 109 TRP A O 1
ATOM 906 N N . ILE A 1 110 ? 1.041 3.019 13.516 1.00 88.94 110 ILE A N 1
ATOM 907 C CA . ILE A 1 110 ? 0.028 1.978 13.747 1.00 88.94 110 ILE A CA 1
ATOM 908 C C . ILE A 1 110 ? -0.865 2.353 14.937 1.00 88.94 110 ILE A C 1
ATOM 910 O O . ILE A 1 110 ? -2.094 2.233 14.865 1.00 88.94 110 ILE A O 1
ATOM 914 N N . LYS A 1 111 ? -0.266 2.825 16.039 1.00 90.88 111 LYS A N 1
ATOM 915 C CA . LYS A 1 111 ? -1.007 3.288 17.221 1.00 90.88 111 LYS A CA 1
ATOM 916 C C . LYS A 1 111 ? -1.908 4.470 16.888 1.00 90.88 111 LYS A C 1
ATOM 918 O O . LYS A 1 111 ? -3.070 4.462 17.293 1.00 90.88 111 LYS A O 1
ATOM 923 N N . GLU A 1 112 ? -1.400 5.446 16.146 1.00 89.50 112 GLU A N 1
ATOM 924 C CA . GLU A 1 112 ? -2.153 6.641 15.780 1.00 89.50 112 GLU A CA 1
ATOM 925 C C . GLU A 1 112 ? -3.330 6.310 14.856 1.00 89.50 112 GLU A C 1
ATOM 927 O O . GLU A 1 112 ? -4.466 6.689 15.142 1.00 89.50 112 GLU A O 1
ATOM 932 N N . ALA A 1 113 ? -3.108 5.498 13.820 1.00 88.00 113 ALA A N 1
ATOM 933 C CA . ALA A 1 113 ? -4.172 5.023 12.938 1.00 88.00 113 ALA A CA 1
ATOM 934 C C . ALA A 1 113 ? -5.270 4.272 13.713 1.00 88.00 113 ALA A C 1
ATOM 936 O O . ALA A 1 113 ? -6.466 4.482 13.483 1.00 88.00 113 ALA A O 1
ATOM 937 N N . LYS A 1 114 ? -4.882 3.433 14.683 1.00 90.62 114 LYS A N 1
ATOM 938 C CA . LYS A 1 114 ? -5.821 2.729 15.565 1.00 90.62 114 LYS A CA 1
ATOM 939 C C . LYS A 1 114 ? -6.603 3.692 16.458 1.00 90.62 114 LYS A C 1
ATOM 941 O O . LYS A 1 114 ? -7.810 3.518 16.609 1.00 90.62 114 LYS A O 1
ATOM 946 N N . ARG A 1 115 ? -5.937 4.688 17.050 1.00 92.06 115 ARG A N 1
ATOM 947 C CA . ARG A 1 115 ? -6.563 5.704 17.908 1.00 92.06 115 ARG A CA 1
ATOM 948 C C . ARG A 1 115 ? -7.612 6.499 17.138 1.00 92.06 115 ARG A C 1
ATOM 950 O O . ARG A 1 115 ? -8.721 6.664 17.629 1.00 92.06 115 ARG A O 1
ATOM 957 N N . ILE A 1 116 ? -7.277 6.946 15.933 1.00 89.25 116 ILE A N 1
ATOM 958 C CA . ILE A 1 116 ? -8.187 7.722 15.087 1.00 89.25 116 ILE A CA 1
ATOM 959 C C . ILE A 1 116 ? -9.374 6.868 14.659 1.00 89.25 116 ILE A C 1
ATOM 961 O O . ILE A 1 116 ? -10.509 7.283 14.843 1.00 89.25 116 ILE A O 1
ATOM 965 N N . THR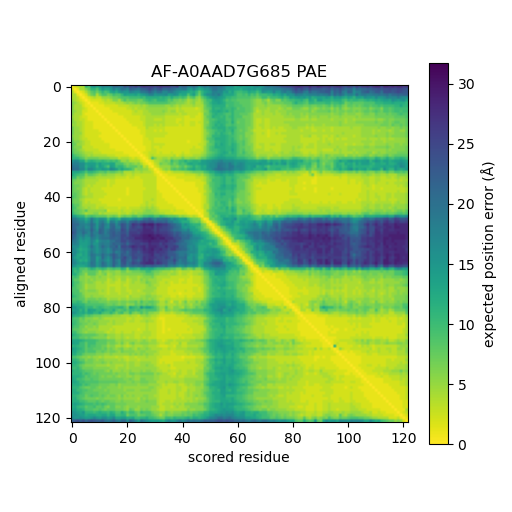 A 1 117 ? -9.133 5.642 14.189 1.00 90.38 117 THR A N 1
ATOM 966 C CA . THR A 1 117 ? -10.221 4.720 13.821 1.00 90.38 117 THR A CA 1
ATOM 967 C C . THR A 1 117 ? -11.180 4.488 14.988 1.00 90.38 117 THR A C 1
ATOM 969 O O . THR A 1 117 ? -12.387 4.455 14.793 1.00 90.38 117 THR A O 1
ATOM 972 N N . LYS A 1 118 ? -10.653 4.345 16.207 1.00 91.00 118 LYS A N 1
ATOM 973 C CA . LYS A 1 118 ? -11.466 4.191 17.414 1.00 91.00 118 LYS A CA 1
ATOM 974 C C . LYS A 1 118 ? -12.306 5.444 17.688 1.00 91.00 118 LYS A C 1
ATOM 976 O O . LYS A 1 118 ? -13.501 5.324 17.880 1.00 91.00 118 LYS A O 1
ATOM 981 N N . ASN A 1 119 ? -11.699 6.628 17.635 1.00 91.06 119 ASN A N 1
ATOM 982 C CA . ASN A 1 119 ? -12.390 7.897 17.881 1.00 91.06 119 ASN A CA 1
ATOM 983 C C . ASN A 1 119 ? -13.494 8.226 16.860 1.00 91.06 119 ASN A C 1
ATOM 985 O O . ASN A 1 119 ? -14.422 8.944 17.203 1.00 91.06 119 ASN A O 1
ATOM 989 N N . GLU A 1 120 ? -13.374 7.766 15.613 1.00 89.25 120 GLU A N 1
ATOM 990 C CA . GLU A 1 120 ? -14.371 8.038 14.565 1.00 89.25 120 GLU A CA 1
ATOM 991 C C . GLU A 1 120 ? -15.607 7.124 14.648 1.00 89.25 120 GLU A C 1
ATOM 993 O O . GLU A 1 120 ? -16.660 7.467 14.113 1.00 89.25 120 GLU A O 1
ATOM 998 N N . PHE A 1 121 ? -15.492 5.949 15.281 1.00 82.56 121 PHE A N 1
ATOM 999 C CA . PHE A 1 121 ? -16.541 4.916 15.287 1.00 82.56 121 PHE A CA 1
ATOM 1000 C C . PHE A 1 121 ? -16.984 4.461 16.689 1.00 82.56 121 PHE A C 1
ATOM 1002 O O . PHE A 1 121 ? -17.815 3.554 16.788 1.00 82.56 121 PHE A O 1
ATOM 1009 N N . GLU A 1 122 ? -16.455 5.071 17.752 1.00 68.44 122 GLU A N 1
ATOM 1010 C CA . GLU A 1 122 ? -16.958 4.969 19.133 1.00 68.44 122 GLU A CA 1
ATOM 1011 C C . GLU A 1 122 ? -17.693 6.242 19.552 1.00 68.44 122 GLU A C 1
ATOM 1013 O O . GLU A 1 122 ? -18.755 6.099 20.200 1.00 68.44 122 GLU A O 1
#

pLDDT: mean 78.74, std 15.25, range [41.97, 92.56]

Secondary structure (DSSP, 8-state):
-TTTS--HHHHHHHHHHHHHHHHHHHSTTT--GGGHHHHHHHHHHHHH---TTS-S-TTGGGTSTTHHHHHHHHHHHHHHH-HHHHHHHHHSTTTHHHHHHHTT--HHHHHHHHHHHHHHH-

Solvent-accessible surface area (backbone atoms only — not comparable to full-atom values): 7109 Å² total; per-residue (Å²): 112,76,71,14,56,66,51,74,66,59,49,48,52,50,51,49,52,52,48,54,52,50,52,48,64,68,37,85,96,66,55,51,70,43,48,52,63,63,50,49,51,52,54,49,42,71,71,60,62,74,62,94,76,75,82,72,65,83,39,40,74,62,34,61,69,61,63,60,54,50,51,52,52,53,50,48,56,53,48,71,73,35,62,67,40,52,35,38,24,48,70,33,94,88,42,25,69,63,42,46,61,74,69,66,53,58,68,68,58,56,51,48,44,51,52,51,44,48,70,77,77,110

Radius of gyration: 16.64 Å; Cα contacts (8 Å, |Δi|>4): 74; chains: 1; bounding box: 40×27×41 Å

Nearest PDB structures (foldseek):
  1k40-assembly1_A  TM=3.237E-01  e=9.867E+00  Mus musculus
  3u3f-assembly2_B  TM=3.061E-01  e=8.852E+00  Homo sapiens
  1k05-assembly1_A  TM=3.021E-01  e=9.867E+00  Homo sapiens
  1k05-assembly2_B  TM=2.878E-01  e=8.852E+00  Homo sapiens

Organism: Mycena rosella (NCBI:txid1033263)

Sequence (122 aa):
LRKYELDEEEWAALRDLLRDLTLKFSEEGIATIAHVVPAMDKIDEMLYTENKNGSLNPAAHRAAPLDGKKIINKYYQFSDSAYAYHIAMILHPGLKLKYFERQEWEQEWIKEAKRITKNEFE

Foldseek 3Di:
DVLADDDPVLVVVLVVLVVVVVVQCVDPPRDDLLCPVVSLVVNVCSLQVPDPPPDDDVSNNVHCPDPVVVVSVVVVVVCLVDLVNLLCQLVDPPRRLVVCVVVVHDPVSSVVSVVVNVVVPD

Mean predicted aligned error: 8.18 Å